Protein AF-U1PQ37-F1 (afdb_monomer)

Nearest PDB structures (foldseek):
  8c3a-assembly1_X  TM=4.259E-01  e=1.618E+00  Candida albicans
  8b2l-assembly1_G1  TM=4.672E-01  e=2.117E+00  Nicotiana tabacum
  7r81-assembly1_W2  TM=4.435E-01  e=2.589E+00  Neurospora crassa
  8cas-assembly1_a  TM=4.499E-01  e=3.875E+00  Saccharomyces cerevisiae W303
  6zj3-assembly1_SY  TM=4.198E-01  e=5.070E+00  Euglena gracilis

Radius of gyration: 10.88 Å; Cα contacts (8 Å, |Δi|>4): 70; chains: 1; bounding box: 23×18×30 Å

Mean predicted aligned error: 7.71 Å

Solvent-accessible surface area (backbone atoms only — not comparable to full-atom values): 3242 Å² total; per-residue (Å²): 132,84,81,47,44,9,80,87,77,67,52,44,46,80,60,84,47,96,84,57,94,56,47,46,45,76,44,75,45,98,86,72,47,80,45,39,40,27,46,83,86,41,72,64,71,87,71,81,122

Organism: NCBI:txid1238425

Structure (mmCIF, N/CA/C/O backbone):
data_AF-U1PQ37-F1
#
_entry.id   AF-U1PQ37-F1
#
loop_
_atom_site.group_PDB
_atom_site.id
_atom_site.type_symbol
_atom_site.label_atom_id
_atom_site.label_alt_id
_atom_site.label_comp_id
_atom_site.label_asym_id
_atom_site.label_entity_id
_atom_site.label_seq_id
_atom_site.pdbx_PDB_ins_code
_atom_site.Cartn_x
_atom_site.Cartn_y
_atom_site.Cartn_z
_atom_site.occupancy
_atom_site.B_iso_or_equiv
_atom_site.auth_seq_id
_atom_site.auth_comp_id
_atom_site.auth_asym_id
_atom_site.auth_atom_id
_atom_site.pdbx_PDB_model_num
ATOM 1 N N . MET A 1 1 ? 11.749 6.959 12.628 1.00 41.44 1 MET A N 1
ATOM 2 C CA . MET A 1 1 ? 10.974 5.909 11.945 1.00 41.44 1 MET A CA 1
ATOM 3 C C . MET A 1 1 ? 10.048 6.648 11.003 1.00 41.44 1 MET A C 1
ATOM 5 O O . MET A 1 1 ? 9.366 7.543 11.477 1.00 41.44 1 MET A O 1
ATOM 9 N N . SER A 1 2 ? 10.154 6.427 9.694 1.00 53.28 2 SER A N 1
ATOM 10 C CA . SER A 1 2 ? 9.240 7.054 8.735 1.00 53.28 2 SER A CA 1
ATOM 11 C C . SER A 1 2 ? 7.972 6.216 8.716 1.00 53.28 2 SER A C 1
ATOM 13 O O . SER A 1 2 ? 8.010 5.080 8.255 1.00 53.28 2 SER A O 1
ATOM 15 N N . GLU A 1 3 ? 6.902 6.744 9.298 1.00 61.97 3 GLU A N 1
ATOM 16 C CA . GLU A 1 3 ? 5.576 6.132 9.257 1.00 61.97 3 GLU A CA 1
ATOM 17 C C . GLU A 1 3 ? 5.138 6.023 7.791 1.00 61.97 3 GLU A C 1
ATOM 19 O O . GLU A 1 3 ? 5.202 7.000 7.039 1.00 61.97 3 GLU A O 1
ATOM 24 N N . ASN A 1 4 ? 4.788 4.815 7.349 1.00 75.88 4 ASN A N 1
ATOM 25 C CA . ASN A 1 4 ? 4.447 4.562 5.956 1.00 75.88 4 ASN A CA 1
ATOM 26 C C . ASN A 1 4 ? 2.954 4.871 5.771 1.00 75.88 4 ASN A C 1
ATOM 28 O O . ASN A 1 4 ? 2.098 4.108 6.211 1.00 75.88 4 ASN A O 1
ATOM 32 N N . GLU A 1 5 ? 2.646 6.020 5.168 1.00 85.56 5 GLU A N 1
ATOM 33 C CA . GLU A 1 5 ? 1.279 6.519 4.973 1.00 85.56 5 GLU A CA 1
ATOM 34 C C . GLU A 1 5 ? 0.784 6.234 3.547 1.00 85.56 5 GLU A C 1
ATOM 36 O O . GLU A 1 5 ? 1.488 6.466 2.561 1.00 85.56 5 GLU A O 1
ATOM 41 N N . CYS A 1 6 ?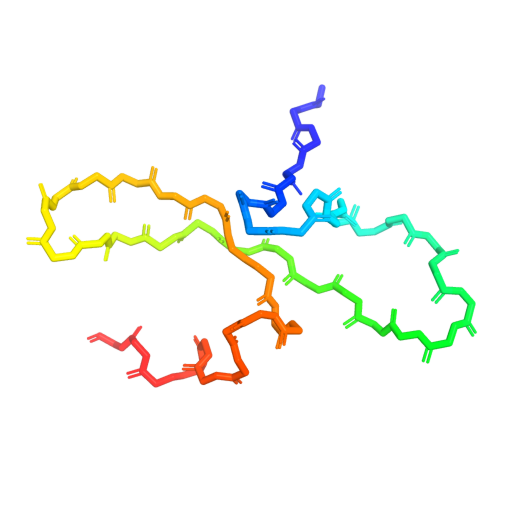 -0.444 5.739 3.415 1.00 87.25 6 CYS A N 1
AT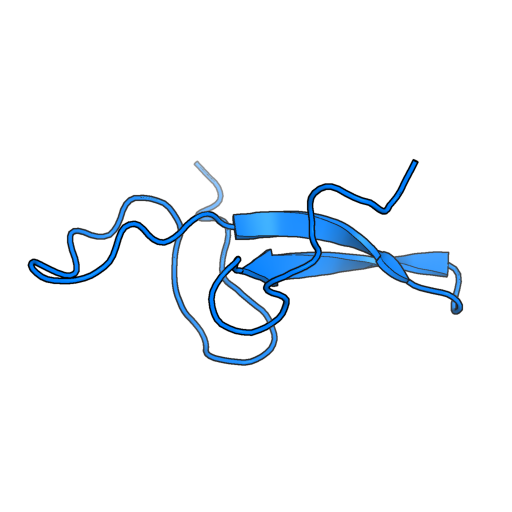OM 42 C CA . CYS A 1 6 ? -1.084 5.521 2.126 1.00 87.25 6 CYS A CA 1
ATOM 43 C C . CYS A 1 6 ? -1.408 6.849 1.434 1.00 87.25 6 CYS A C 1
ATOM 45 O O . CYS A 1 6 ? -2.223 7.631 1.920 1.00 87.25 6 CYS A O 1
ATOM 47 N N . VAL A 1 7 ? -0.889 7.041 0.222 1.00 88.31 7 VAL A N 1
ATOM 48 C CA . VAL A 1 7 ? -1.102 8.255 -0.584 1.00 88.31 7 VAL A CA 1
ATOM 49 C C . VAL A 1 7 ? -2.572 8.515 -0.950 1.00 88.31 7 VAL A C 1
ATOM 51 O O . VAL A 1 7 ? -2.934 9.638 -1.291 1.00 88.31 7 VAL A O 1
ATOM 54 N N . TYR A 1 8 ? -3.425 7.487 -0.913 1.00 85.44 8 TYR A N 1
ATOM 55 C CA . TYR A 1 8 ? -4.820 7.586 -1.352 1.00 85.44 8 TYR A CA 1
ATOM 56 C C . TYR A 1 8 ? -5.802 7.951 -0.242 1.00 85.44 8 TYR A C 1
ATOM 58 O O . TYR A 1 8 ? -6.779 8.648 -0.502 1.00 85.44 8 TYR A O 1
ATOM 66 N N . CYS A 1 9 ? -5.575 7.463 0.976 1.00 84.94 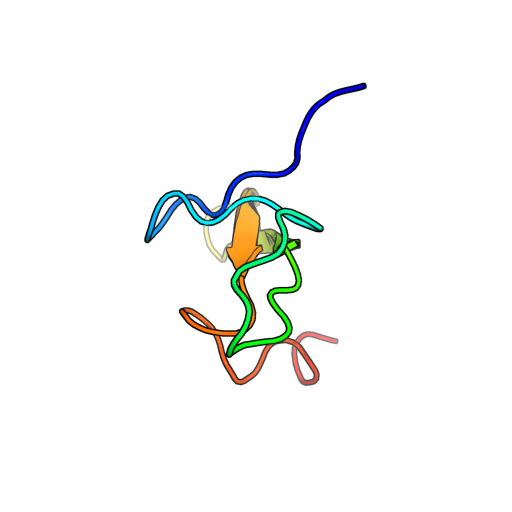9 CYS A N 1
ATOM 67 C CA . CYS A 1 9 ? -6.515 7.623 2.087 1.00 84.94 9 CYS A CA 1
ATOM 68 C C . CYS A 1 9 ? -5.872 8.138 3.377 1.00 84.94 9 CYS A C 1
ATOM 70 O O . CYS A 1 9 ? -6.588 8.331 4.355 1.00 84.94 9 CYS A O 1
ATOM 72 N N . GLY A 1 10 ? -4.552 8.336 3.398 1.00 84.75 10 GLY A N 1
ATOM 73 C CA . GLY A 1 10 ? -3.810 8.754 4.586 1.00 84.75 10 GLY A CA 1
ATOM 74 C C . GLY A 1 10 ? -3.728 7.688 5.681 1.00 84.75 10 GLY A C 1
ATOM 75 O O . GLY A 1 10 ? -3.379 7.991 6.816 1.00 84.75 10 GLY A O 1
ATOM 76 N N . ALA A 1 11 ? -4.094 6.435 5.384 1.00 83.25 11 ALA A N 1
ATOM 77 C CA . ALA A 1 11 ? -4.000 5.362 6.365 1.00 83.25 11 ALA A CA 1
ATOM 78 C C . ALA A 1 11 ? -2.528 5.029 6.637 1.00 83.25 11 ALA A C 1
ATOM 80 O O . ALA A 1 11 ? -1.758 4.837 5.697 1.00 83.25 11 ALA A O 1
ATOM 81 N N . VAL A 1 12 ? -2.157 4.960 7.910 1.00 81.62 12 VAL A N 1
ATOM 82 C CA . VAL A 1 12 ? -0.789 4.685 8.358 1.00 81.62 12 VAL A CA 1
ATOM 83 C C . VAL A 1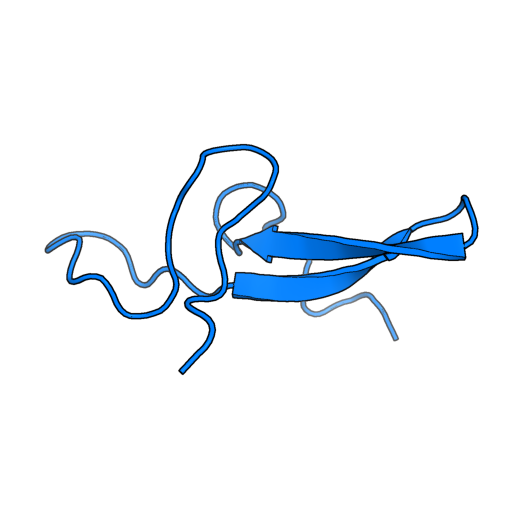 12 ? -0.673 3.219 8.759 1.00 81.62 12 VAL A C 1
ATOM 85 O O . VAL A 1 12 ? -1.584 2.680 9.391 1.00 81.62 12 VAL A O 1
ATOM 88 N N . ASP A 1 13 ? 0.436 2.589 8.371 1.00 73.31 13 ASP A N 1
ATOM 89 C CA . ASP A 1 13 ? 0.789 1.226 8.780 1.00 73.31 13 ASP A CA 1
ATOM 90 C C . ASP A 1 13 ? 0.788 1.111 10.314 1.00 73.31 13 ASP A C 1
ATOM 92 O O . ASP A 1 13 ? 1.275 2.007 11.004 1.00 73.31 13 ASP A O 1
ATOM 96 N N . GLU A 1 14 ? 0.220 0.030 10.848 1.00 64.69 14 GLU A N 1
ATOM 97 C CA . GLU A 1 14 ? 0.243 -0.297 12.286 1.00 64.69 14 GLU A CA 1
ATOM 98 C C . GLU A 1 14 ? -0.455 0.703 13.237 1.00 64.69 14 GLU A C 1
ATOM 100 O O . GLU A 1 14 ? -0.418 0.517 14.455 1.00 64.69 14 GLU A O 1
ATOM 105 N N . GLN A 1 15 ? -1.160 1.727 12.736 1.00 60.28 15 GLN A N 1
ATOM 106 C CA . GLN A 1 15 ? -2.091 2.474 13.586 1.00 60.28 15 GLN A CA 1
ATOM 107 C C . GLN A 1 15 ? -3.349 1.634 13.797 1.00 60.28 15 GLN A C 1
ATOM 109 O O . GLN A 1 15 ? -4.103 1.399 12.854 1.00 60.28 15 GLN A O 1
ATOM 114 N N . GLU A 1 16 ? -3.551 1.197 15.046 1.00 51.38 16 GLU A N 1
ATOM 115 C CA . GLU A 1 16 ? -4.690 0.430 15.567 1.00 51.38 16 GLU A CA 1
ATOM 116 C C . GLU A 1 16 ? -6.051 1.035 15.168 1.00 51.38 16 GLU A C 1
ATOM 118 O O . GLU A 1 16 ? -6.762 1.656 15.961 1.00 51.38 16 GLU A O 1
ATOM 123 N N . GLN A 1 17 ? -6.476 0.825 13.926 1.00 54.81 17 GLN A N 1
ATOM 124 C CA . GLN A 1 17 ? -7.873 0.933 13.555 1.00 54.81 17 GLN A CA 1
ATOM 125 C C . GLN A 1 17 ? -8.505 -0.385 13.978 1.00 54.81 17 GLN A C 1
ATOM 127 O O . GL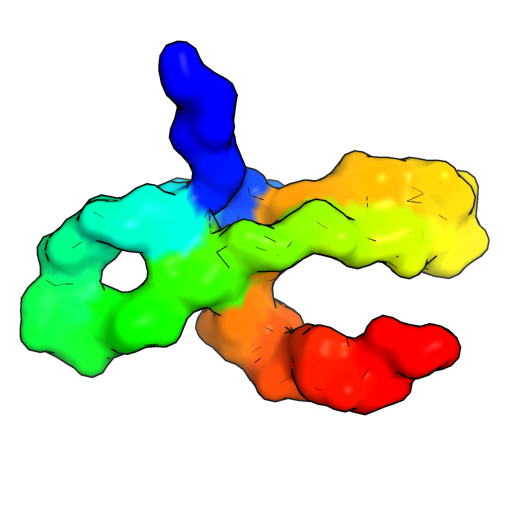N A 1 17 ? -8.409 -1.379 13.272 1.00 54.81 17 GLN A O 1
ATOM 132 N N . ILE A 1 18 ? -9.138 -0.367 15.152 1.00 55.41 18 ILE A N 1
ATOM 133 C CA . ILE A 1 18 ? -9.761 -1.460 15.935 1.00 55.41 18 ILE A CA 1
ATOM 134 C C . ILE A 1 18 ? -10.626 -2.458 15.109 1.00 55.41 18 ILE A C 1
ATOM 136 O O . ILE A 1 18 ? -11.077 -3.476 15.626 1.00 55.41 18 ILE A O 1
ATOM 140 N N . TYR A 1 19 ? -10.856 -2.194 13.821 1.00 58.03 19 TYR A N 1
ATOM 141 C CA . TYR A 1 19 ? -11.718 -2.949 12.919 1.00 58.03 19 TYR A CA 1
ATOM 142 C C . TYR A 1 19 ? -11.048 -3.459 11.629 1.00 58.03 19 TYR A C 1
ATOM 144 O O . TYR A 1 19 ? -11.632 -4.336 10.995 1.00 58.03 19 TYR A O 1
ATOM 152 N N 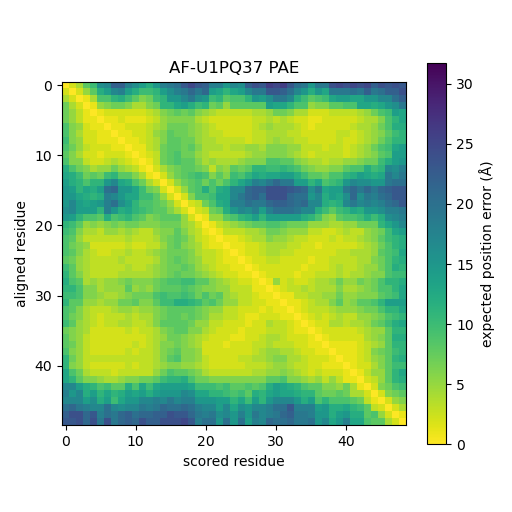. TYR A 1 20 ? -9.873 -2.957 11.221 1.00 60.12 20 TYR A N 1
ATOM 153 C CA . TYR A 1 20 ? -9.257 -3.318 9.935 1.00 60.12 20 TYR A CA 1
ATOM 154 C C . TYR A 1 20 ? -7.733 -3.394 10.023 1.00 60.12 20 TYR A C 1
ATOM 156 O O . TYR A 1 20 ? -7.079 -2.449 10.452 1.00 60.12 20 TYR A O 1
ATOM 164 N N . ASP A 1 21 ? -7.184 -4.511 9.551 1.00 73.25 21 ASP A N 1
ATOM 165 C CA . ASP A 1 21 ? -5.745 -4.745 9.460 1.00 73.25 21 ASP A CA 1
ATOM 166 C C . ASP A 1 21 ? -5.186 -3.992 8.238 1.00 73.25 21 ASP A C 1
ATOM 168 O O . ASP A 1 21 ? -5.269 -4.452 7.090 1.00 73.25 21 ASP A O 1
ATOM 172 N N . VAL A 1 22 ? -4.722 -2.761 8.471 1.00 78.50 22 VAL A N 1
ATOM 173 C CA . VAL A 1 22 ? -4.180 -1.882 7.429 1.00 78.50 22 VAL A CA 1
ATOM 174 C C . VAL A 1 22 ? -2.711 -2.204 7.209 1.00 78.50 22 VAL A C 1
ATOM 176 O O . VAL A 1 22 ? -1.906 -2.062 8.121 1.00 78.50 22 VAL A O 1
ATOM 179 N N . HIS A 1 23 ? -2.368 -2.556 5.973 1.00 81.69 23 HIS A N 1
ATOM 180 C CA . HIS A 1 23 ? -0.988 -2.755 5.544 1.00 81.69 23 HIS A CA 1
ATOM 181 C C . HIS A 1 23 ? -0.634 -1.757 4.457 1.00 81.69 23 HIS A C 1
ATOM 183 O O . HIS A 1 23 ? -1.306 -1.728 3.421 1.00 81.69 23 HIS A O 1
ATOM 189 N N . VAL A 1 24 ? 0.439 -0.997 4.647 1.00 85.25 24 VAL A N 1
ATOM 190 C CA . VAL A 1 24 ? 0.966 -0.025 3.688 1.00 85.25 24 VAL A CA 1
ATOM 191 C C . VAL A 1 24 ? 2.261 -0.544 3.071 1.00 85.25 24 VAL A C 1
ATOM 193 O O . VAL A 1 24 ? 3.268 -0.762 3.744 1.00 85.25 24 VAL A O 1
ATOM 196 N N . ARG A 1 25 ? 2.267 -0.697 1.746 1.00 84.00 25 ARG A N 1
ATOM 197 C CA . ARG A 1 25 ? 3.433 -1.129 0.966 1.00 84.00 25 ARG A CA 1
ATOM 198 C C . ARG A 1 25 ? 3.853 -0.056 -0.023 1.00 84.00 25 ARG A C 1
ATOM 200 O O . ARG A 1 25 ? 3.022 0.679 -0.545 1.00 84.00 25 ARG A O 1
ATOM 207 N N . VAL A 1 26 ? 5.148 0.003 -0.312 1.00 86.69 26 VAL A N 1
ATOM 208 C CA . VAL A 1 26 ? 5.675 0.842 -1.392 1.00 86.69 26 VAL A CA 1
ATOM 209 C C . VAL A 1 26 ? 5.617 0.048 -2.692 1.00 86.69 26 VAL A C 1
ATOM 211 O O . VAL A 1 26 ? 6.212 -1.025 -2.779 1.00 86.69 26 VAL A O 1
ATOM 214 N N . VAL A 1 27 ? 4.922 0.573 -3.699 1.00 84.69 27 VAL A N 1
ATOM 215 C CA . VAL A 1 27 ? 4.844 -0.015 -5.043 1.00 84.69 27 VAL A CA 1
ATOM 216 C C . VAL A 1 27 ? 5.418 0.935 -6.085 1.00 84.69 27 VAL A C 1
ATOM 218 O O . VAL A 1 27 ? 5.352 2.159 -5.943 1.00 84.69 27 VAL A O 1
ATOM 221 N N . THR A 1 28 ? 5.968 0.365 -7.154 1.00 85.50 28 THR A N 1
ATOM 222 C CA . THR A 1 28 ? 6.395 1.125 -8.333 1.00 85.50 28 THR A CA 1
ATOM 223 C C . THR A 1 28 ? 5.201 1.301 -9.265 1.00 85.50 28 THR A C 1
ATOM 225 O O . THR A 1 28 ? 4.660 0.326 -9.781 1.00 85.50 28 THR A O 1
ATOM 228 N N . HIS A 1 29 ? 4.785 2.543 -9.483 1.00 81.69 29 HIS A N 1
ATOM 229 C CA . HIS A 1 29 ? 3.736 2.883 -10.436 1.00 81.69 29 HIS A CA 1
ATOM 230 C C . HIS A 1 29 ? 4.235 2.792 -11.883 1.00 81.69 29 HIS A C 1
ATOM 232 O O . HIS A 1 29 ? 5.434 2.814 -12.160 1.00 81.69 29 HIS A O 1
ATOM 238 N N . SER A 1 30 ? 3.298 2.744 -12.832 1.00 80.06 30 SER A N 1
ATOM 239 C CA . SER A 1 30 ? 3.585 2.729 -14.274 1.00 80.06 30 SER A CA 1
ATOM 240 C C . SER A 1 30 ? 4.368 3.952 -14.766 1.00 80.06 30 SER A C 1
ATOM 242 O O . SER A 1 30 ? 4.969 3.909 -15.833 1.00 80.06 30 SER A O 1
ATOM 244 N N . ASP A 1 31 ? 4.351 5.047 -14.004 1.00 85.06 31 ASP A N 1
ATOM 245 C CA . ASP A 1 31 ? 5.138 6.258 -14.253 1.00 85.06 31 ASP A CA 1
ATOM 246 C C . ASP A 1 31 ? 6.580 6.167 -13.708 1.00 85.06 31 ASP A C 1
ATOM 248 O O . ASP A 1 31 ? 7.343 7.125 -13.815 1.00 85.06 31 ASP A O 1
ATOM 252 N N . GLY A 1 32 ? 6.961 5.026 -13.123 1.00 85.62 32 GLY A N 1
ATOM 253 C CA . GLY A 1 32 ? 8.261 4.789 -12.497 1.00 85.62 32 GLY A CA 1
ATOM 254 C C . GLY A 1 32 ? 8.405 5.391 -11.097 1.00 85.62 32 GLY A C 1
ATOM 255 O O . GLY A 1 32 ? 9.460 5.237 -10.481 1.00 85.62 32 GLY A O 1
ATOM 256 N N . SER A 1 33 ? 7.377 6.068 -10.573 1.00 86.75 33 SER A N 1
ATOM 257 C CA . SER A 1 33 ? 7.408 6.630 -9.223 1.00 86.75 33 SER A CA 1
ATOM 258 C C . SER A 1 33 ? 7.134 5.561 -8.165 1.00 86.75 33 SER A C 1
ATOM 260 O O . SER A 1 33 ? 6.341 4.643 -8.371 1.00 86.75 33 SER A O 1
ATOM 262 N N . GLN A 1 34 ? 7.786 5.684 -7.009 1.00 88.12 34 GLN A N 1
ATOM 263 C CA . GLN A 1 34 ? 7.477 4.867 -5.838 1.00 88.12 34 GLN A CA 1
ATOM 264 C C . GLN A 1 34 ? 6.377 5.547 -5.023 1.00 88.12 34 GLN A C 1
ATOM 266 O O . GLN A 1 34 ? 6.491 6.732 -4.698 1.00 88.12 34 GLN A O 1
ATOM 271 N N . LYS A 1 35 ? 5.311 4.8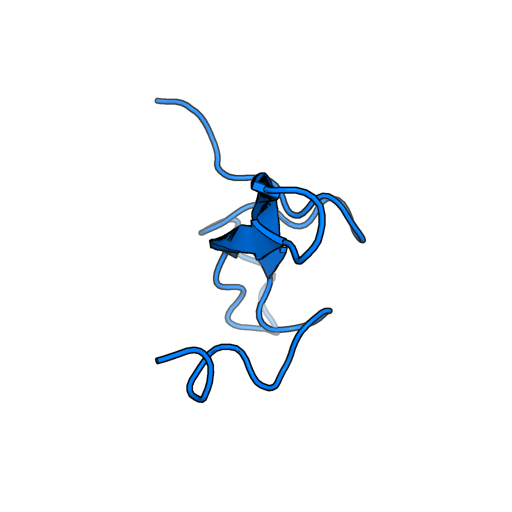12 -4.693 1.00 86.44 35 LYS A N 1
ATOM 272 C CA . LYS A 1 35 ? 4.205 5.311 -3.863 1.00 86.44 35 LYS A CA 1
ATOM 273 C C . LYS A 1 35 ? 3.863 4.319 -2.761 1.00 86.44 35 LYS A C 1
ATOM 275 O O . LYS A 1 35 ? 3.787 3.120 -3.013 1.00 86.44 35 LYS A O 1
ATOM 280 N N . SER A 1 36 ? 3.618 4.835 -1.562 1.00 89.44 36 SER A N 1
ATOM 281 C CA . SER A 1 36 ? 3.078 4.068 -0.440 1.00 89.44 36 SER A CA 1
ATOM 282 C C . SER A 1 36 ? 1.563 3.941 -0.592 1.00 89.44 36 SER A C 1
ATOM 284 O O . SER A 1 36 ? 0.852 4.940 -0.710 1.00 89.44 36 SER A O 1
ATOM 286 N N . VAL A 1 37 ? 1.061 2.712 -0.631 1.00 87.94 37 VAL A N 1
ATOM 287 C CA . VAL A 1 37 ? -0.348 2.375 -0.869 1.00 87.94 37 VAL A CA 1
ATOM 288 C C . VAL A 1 37 ? -0.802 1.331 0.146 1.00 87.94 37 VAL A C 1
ATOM 290 O O . VAL A 1 37 ? -0.011 0.473 0.530 1.00 87.94 37 VAL A O 1
ATOM 293 N N . CYS A 1 38 ? -2.060 1.388 0.591 1.00 86.62 38 CYS A N 1
ATOM 294 C CA . CYS A 1 38 ? -2.605 0.409 1.531 1.00 86.62 38 CYS A CA 1
ATOM 295 C C . CYS A 1 38 ? -3.457 -0.671 0.861 1.00 86.62 38 CYS A C 1
ATOM 297 O O . CYS A 1 38 ? -4.060 -0.435 -0.188 1.00 86.62 38 CYS A O 1
ATOM 299 N N . ASN A 1 39 ? -3.579 -1.820 1.527 1.00 84.25 39 ASN A N 1
ATOM 300 C CA . ASN A 1 39 ? -4.457 -2.931 1.142 1.00 84.25 39 ASN A CA 1
ATOM 301 C C . ASN A 1 39 ? -5.951 -2.560 1.071 1.00 84.25 39 ASN A C 1
ATOM 303 O O . ASN A 1 39 ? -6.716 -3.239 0.398 1.00 84.25 39 ASN A O 1
ATOM 307 N N . ILE A 1 40 ? -6.386 -1.481 1.727 1.00 83.88 40 ILE A N 1
ATOM 308 C CA . ILE A 1 40 ? -7.772 -0.994 1.620 1.00 83.88 40 ILE A CA 1
ATOM 309 C C . ILE A 1 40 ? -8.008 -0.306 0.269 1.00 83.88 40 ILE A C 1
ATOM 311 O O . ILE A 1 40 ? -9.028 -0.529 -0.378 1.00 83.88 40 ILE A O 1
ATOM 315 N N . CYS A 1 41 ? -7.076 0.551 -0.157 1.00 84.12 41 CYS A N 1
ATOM 316 C CA . CYS A 1 41 ? -7.200 1.301 -1.409 1.00 84.12 41 CYS A CA 1
ATOM 317 C C . CYS A 1 41 ? -6.784 0.480 -2.627 1.00 84.12 41 CYS A C 1
ATOM 319 O O . CYS A 1 41 ? -7.309 0.689 -3.719 1.00 84.12 41 CYS A O 1
ATOM 321 N N . VAL A 1 42 ? -5.841 -0.439 -2.438 1.00 84.62 42 VAL A N 1
ATOM 322 C CA . VAL A 1 42 ? -5.349 -1.353 -3.462 1.00 84.62 42 VAL A CA 1
ATOM 323 C C . VAL A 1 42 ? -5.457 -2.769 -2.886 1.00 84.62 42 VAL A C 1
ATOM 325 O O . VAL A 1 42 ? -4.510 -3.260 -2.281 1.00 84.62 42 VAL A O 1
ATOM 328 N N . PRO A 1 43 ? -6.618 -3.434 -3.014 1.00 72.94 43 PRO A N 1
ATOM 329 C CA . PRO A 1 43 ? -6.820 -4.774 -2.454 1.00 72.94 43 PRO A CA 1
ATOM 330 C C . PRO A 1 43 ? -5.968 -5.853 -3.134 1.00 72.94 43 PRO A C 1
ATOM 332 O O . PRO A 1 43 ? -5.695 -6.884 -2.534 1.00 72.94 43 PRO A O 1
ATOM 335 N N . ASP A 1 44 ? -5.493 -5.597 -4.355 1.00 70.81 44 ASP A N 1
ATOM 336 C CA . ASP A 1 44 ? -4.754 -6.555 -5.187 1.00 70.81 44 ASP A CA 1
ATOM 337 C C . ASP A 1 44 ? -3.219 -6.429 -5.049 1.00 70.81 44 ASP A C 1
ATOM 339 O O . ASP A 1 44 ? -2.465 -6.737 -5.967 1.00 70.81 44 ASP A O 1
ATOM 343 N N . LEU A 1 45 ? -2.714 -5.958 -3.901 1.00 62.50 45 LEU A N 1
ATOM 344 C CA . LEU A 1 45 ? -1.264 -5.798 -3.676 1.00 62.50 45 LEU A CA 1
ATOM 345 C C . LEU A 1 45 ? -0.469 -7.117 -3.712 1.00 62.50 45 LEU A C 1
ATOM 347 O O . LEU A 1 45 ? 0.761 -7.078 -3.714 1.00 62.50 45 LEU A O 1
ATOM 351 N N . GLU A 1 46 ? -1.136 -8.273 -3.734 1.00 54.59 46 GLU A N 1
ATOM 352 C CA . GLU A 1 46 ? -0.502 -9.595 -3.820 1.00 54.59 46 GLU A CA 1
ATOM 353 C C . GLU A 1 46 ? -0.121 -10.021 -5.250 1.00 54.59 46 GLU A C 1
ATOM 355 O O . GLU A 1 46 ? 0.663 -10.957 -5.402 1.00 54.59 46 GLU A O 1
ATOM 360 N N . THR A 1 47 ? -0.620 -9.357 -6.299 1.00 47.38 47 THR A N 1
ATOM 361 C CA . THR A 1 47 ? -0.408 -9.786 -7.700 1.00 47.38 47 THR A CA 1
ATOM 362 C C . THR A 1 47 ? 0.620 -8.964 -8.471 1.00 47.38 47 THR A C 1
ATOM 364 O O . THR A 1 47 ? 0.959 -9.319 -9.601 1.00 47.38 47 THR A O 1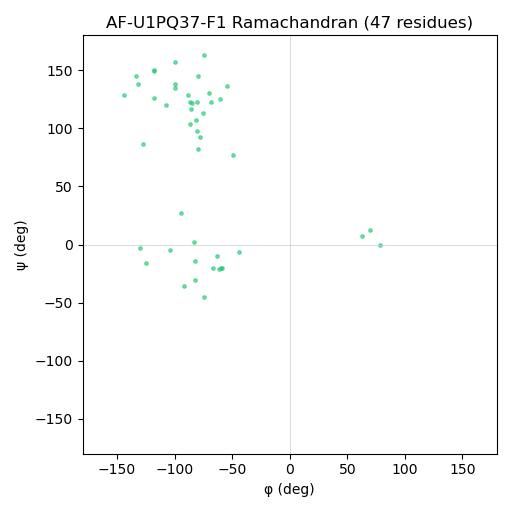
ATOM 367 N N . VAL A 1 48 ? 1.156 -7.892 -7.880 1.00 47.56 48 VAL A N 1
ATOM 368 C CA . VAL A 1 48 ? 2.232 -7.108 -8.500 1.00 47.56 48 VAL A CA 1
ATOM 369 C C . VAL A 1 48 ? 3.563 -7.838 -8.274 1.00 47.56 48 VAL A C 1
ATOM 371 O O . VAL A 1 48 ? 4.286 -7.553 -7.319 1.00 47.56 48 VAL A O 1
ATOM 374 N N . GLN A 1 49 ? 3.830 -8.832 -9.127 1.00 37.22 49 GLN A N 1
ATOM 375 C CA . GLN A 1 49 ? 5.123 -9.514 -9.286 1.00 37.22 49 GLN A CA 1
ATOM 376 C C . GLN A 1 49 ? 5.981 -8.851 -10.362 1.00 37.22 49 GLN A C 1
ATOM 378 O O . GLN A 1 49 ? 5.424 -8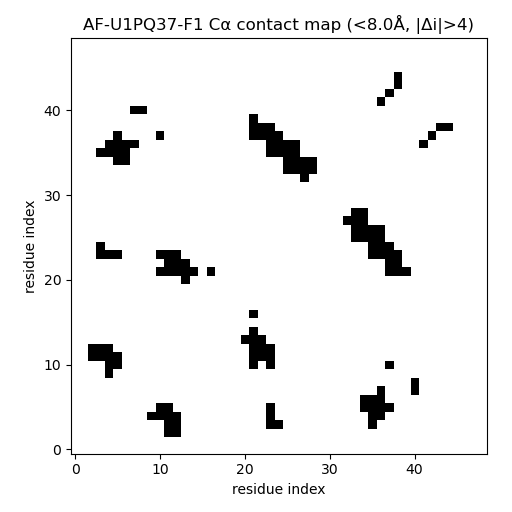.471 -11.418 1.00 37.22 49 GLN A O 1
#

Sequence (49 aa):
MSENECVYCGAVDEQEQIYYDVHVRVVTHSDGSQKSVCNICVPDLETVQ

Secondary structure (DSSP, 8-state):
----B-TTT-PBTT---TT----EEEEE-TTS-EEEEETTT-TTTTS--

pLDDT: mean 74.26, std 14.63, range [37.22, 89.44]

Foldseek 3Di:
DPFQAAPPPRDTQPPCPVPDRWDWDWDQDPVRDTGIHICVRVVPPVPPD